Protein AF-A0AB39HMM4-F1 (afdb_monomer_lite)

pLDDT: mean 78.83, std 12.88, range [41.19, 94.31]

Secondary structure (DSSP, 8-state):
--HHHHHHHHHHHHHHHHHHHHHHHHHTT---TT--SHHHHHHHHHHHHHHHHHHHHHHHHHHHHHHHTTS--

Foldseek 3Di:
DVVVLVVVLVVLVVLLVQLVVQLVCLVVVNDDPVQVDSVSSNVSSVCSNVVSVVVNVVSVVVVVVVVVVVVPD

Organism: NCBI:txid3231488

Sequence (73 aa):
MRTIAALLLFIPGIICALGIKLMRDSVFAEYYPIFLNKGIQFVIGLIFFIGGIAFIGGFVVHRDRKRQKKDTK

Radius of gyration: 16.85 Å; chains: 1; bounding box: 31×18×55 Å

Structure (mmCIF, N/CA/C/O backbone):
data_AF-A0AB39HMM4-F1
#
_entry.id   AF-A0AB39HMM4-F1
#
loop_
_atom_site.group_PDB
_atom_site.id
_atom_site.type_symbol
_atom_site.label_atom_id
_atom_site.label_alt_id
_atom_site.label_comp_id
_atom_site.label_asym_id
_atom_site.label_entity_id
_atom_site.label_seq_id
_atom_site.pdbx_PDB_ins_code
_atom_site.Cartn_x
_atom_site.Cartn_y
_atom_site.Cartn_z
_atom_site.occupancy
_atom_site.B_iso_or_equiv
_atom_site.auth_seq_id
_atom_site.auth_comp_id
_atom_site.auth_asym_id
_atom_site.auth_atom_id
_atom_site.pdbx_PDB_model_num
ATOM 1 N N . MET A 1 1 ? -21.557 -7.759 16.908 1.00 55.16 1 MET A N 1
ATOM 2 C CA . MET A 1 1 ? -20.478 -6.829 16.473 1.00 55.16 1 MET A CA 1
ATOM 3 C C . MET A 1 1 ? -19.246 -7.553 15.881 1.00 55.16 1 MET A C 1
ATOM 5 O O . MET A 1 1 ? -18.128 -7.381 16.368 1.00 55.16 1 MET A O 1
ATOM 9 N N . ARG A 1 2 ? -19.400 -8.369 14.825 1.00 62.00 2 ARG A N 1
ATOM 10 C CA . ARG A 1 2 ? -18.255 -8.990 14.108 1.00 62.00 2 ARG A CA 1
ATOM 11 C C . ARG A 1 2 ? -18.160 -8.526 12.643 1.00 62.00 2 ARG A C 1
ATOM 13 O O . ARG A 1 2 ? -17.057 -8.373 12.138 1.00 62.00 2 ARG A O 1
ATOM 20 N N . THR A 1 3 ? -19.291 -8.183 12.028 1.00 58.22 3 THR A N 1
ATOM 21 C CA . THR A 1 3 ? -19.445 -7.747 10.627 1.00 58.22 3 THR A CA 1
ATOM 22 C C . THR A 1 3 ? -18.785 -6.404 10.297 1.00 58.22 3 THR A C 1
ATOM 24 O O . THR A 1 3 ? -18.124 -6.288 9.274 1.00 58.22 3 THR A O 1
ATOM 27 N N . ILE A 1 4 ? -18.854 -5.415 11.194 1.00 70.50 4 ILE A N 1
ATOM 28 C CA . ILE A 1 4 ? -18.236 -4.086 10.984 1.00 70.50 4 ILE A CA 1
ATOM 29 C C . ILE A 1 4 ? -16.706 -4.170 10.869 1.00 70.50 4 ILE A C 1
ATOM 31 O O . ILE A 1 4 ? -16.090 -3.392 10.154 1.00 70.50 4 ILE A O 1
ATOM 35 N N . ALA A 1 5 ? -16.084 -5.140 11.542 1.00 72.50 5 ALA A N 1
ATOM 36 C CA . ALA A 1 5 ? -14.638 -5.335 11.477 1.00 72.50 5 ALA A CA 1
ATOM 37 C C . ALA A 1 5 ? -14.189 -5.831 10.100 1.00 72.50 5 ALA A C 1
ATOM 39 O O . ALA A 1 5 ? -13.172 -5.375 9.596 1.00 72.50 5 ALA A O 1
ATOM 40 N N . ALA A 1 6 ? -14.964 -6.745 9.508 1.00 71.56 6 ALA A N 1
ATOM 41 C CA . ALA A 1 6 ? -14.710 -7.261 8.169 1.00 71.56 6 ALA A CA 1
ATOM 42 C C . ALA A 1 6 ? -14.921 -6.167 7.115 1.00 71.56 6 ALA A C 1
ATOM 44 O O . ALA A 1 6 ? -14.101 -6.024 6.215 1.00 71.56 6 ALA A O 1
ATOM 45 N N . LEU A 1 7 ? -15.958 -5.340 7.284 1.00 75.19 7 LEU A N 1
ATOM 46 C CA . LEU A 1 7 ? -16.209 -4.204 6.399 1.00 75.19 7 LEU A CA 1
ATOM 47 C C . LEU A 1 7 ? -15.098 -3.143 6.489 1.00 75.19 7 LEU A C 1
ATOM 49 O O . LEU A 1 7 ? -14.698 -2.589 5.473 1.00 75.19 7 LEU A O 1
ATOM 53 N N . LEU A 1 8 ? -14.543 -2.901 7.683 1.00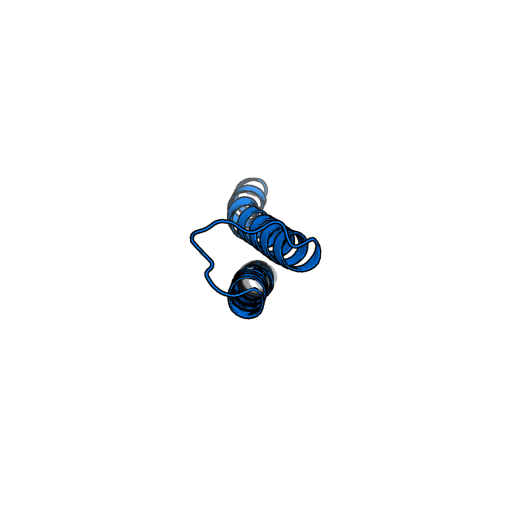 75.94 8 LEU A N 1
ATOM 54 C CA . LEU A 1 8 ? -13.415 -1.979 7.846 1.00 75.94 8 LEU A CA 1
ATOM 55 C C . LEU A 1 8 ? -12.101 -2.543 7.275 1.00 75.94 8 LEU A C 1
ATOM 57 O O . LEU A 1 8 ? -11.270 -1.778 6.800 1.00 75.94 8 LEU A O 1
ATOM 61 N N . LEU A 1 9 ? -11.920 -3.869 7.293 1.00 82.56 9 LEU A N 1
ATOM 62 C CA . LEU A 1 9 ? -10.765 -4.544 6.685 1.00 82.56 9 LEU A CA 1
ATOM 63 C C . LEU A 1 9 ? -10.850 -4.619 5.153 1.00 82.56 9 LEU A C 1
ATOM 65 O O . LEU A 1 9 ? -9.842 -4.844 4.488 1.00 82.56 9 LEU A O 1
ATOM 69 N N . PHE A 1 10 ? -12.041 -4.420 4.591 1.00 86.25 10 PHE A N 1
ATOM 70 C CA . PHE A 1 10 ? -12.279 -4.483 3.154 1.00 86.25 10 PHE A CA 1
ATOM 71 C C . PHE A 1 10 ? -11.542 -3.369 2.397 1.00 86.25 10 PHE A C 1
ATOM 73 O O . PHE A 1 10 ? -10.905 -3.629 1.381 1.00 86.25 10 PHE A O 1
ATOM 80 N N . ILE A 1 11 ? -11.557 -2.146 2.937 1.00 87.94 11 ILE A N 1
ATOM 81 C CA . ILE A 1 11 ? -10.888 -0.973 2.352 1.00 87.94 11 ILE A CA 1
ATOM 82 C C . ILE A 1 11 ? -9.371 -1.195 2.195 1.00 87.94 11 ILE A C 1
ATOM 84 O O . ILE A 1 11 ? -8.878 -1.120 1.069 1.00 87.94 11 ILE A O 1
ATOM 88 N N . PRO A 1 12 ? -8.606 -1.509 3.260 1.00 88.88 12 PRO A N 1
ATOM 89 C CA . PRO A 1 12 ? -7.175 -1.753 3.120 1.00 88.88 12 PRO A CA 1
ATOM 90 C C . PRO A 1 12 ? -6.873 -3.033 2.330 1.00 88.88 12 PRO A C 1
ATOM 92 O O . PRO A 1 12 ? -5.838 -3.098 1.675 1.00 88.88 12 PRO A O 1
ATOM 95 N N . GLY A 1 13 ? -7.784 -4.015 2.314 1.00 89.88 13 GLY A N 1
ATOM 96 C CA . GLY A 1 13 ? -7.682 -5.189 1.445 1.00 89.88 13 GLY A CA 1
ATOM 97 C C . GLY A 1 13 ? -7.696 -4.828 -0.044 1.00 89.88 13 GLY A C 1
ATOM 98 O O . GLY A 1 13 ? -6.846 -5.305 -0.797 1.00 89.88 13 GLY A O 1
ATOM 99 N N . ILE A 1 14 ? -8.596 -3.929 -0.463 1.00 91.81 14 ILE A N 1
ATOM 100 C CA . ILE A 1 14 ? -8.628 -3.407 -1.839 1.00 91.81 14 ILE A CA 1
ATOM 101 C C . ILE A 1 14 ? -7.338 -2.648 -2.155 1.00 91.81 14 ILE A C 1
ATOM 103 O O . ILE A 1 14 ? -6.749 -2.868 -3.210 1.00 91.81 14 ILE A O 1
ATOM 107 N N . ILE A 1 15 ? -6.865 -1.797 -1.240 1.00 91.19 15 ILE A N 1
ATOM 108 C CA . ILE A 1 15 ? -5.612 -1.044 -1.420 1.00 91.19 15 ILE A CA 1
ATOM 109 C C . ILE A 1 15 ? -4.427 -2.003 -1.622 1.00 91.19 15 ILE A C 1
ATOM 111 O O . ILE A 1 15 ? -3.610 -1.798 -2.519 1.00 91.19 15 ILE A O 1
ATOM 115 N N .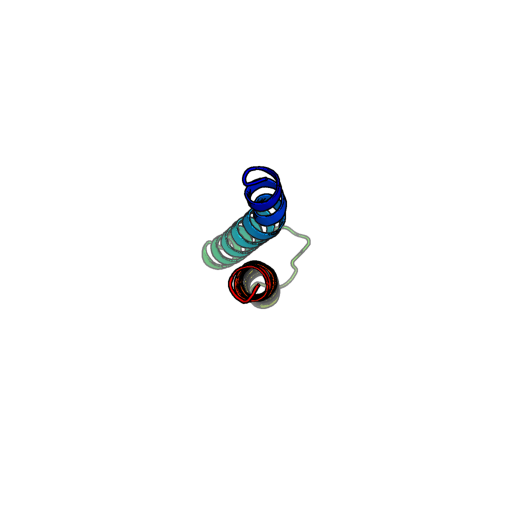 CYS A 1 16 ? -4.380 -3.095 -0.858 1.00 92.25 16 CYS A N 1
ATOM 116 C CA . CYS A 1 16 ? -3.372 -4.142 -1.009 1.00 92.25 16 CYS A CA 1
ATOM 117 C C . CYS A 1 16 ? -3.429 -4.806 -2.395 1.00 92.25 16 CYS A C 1
ATOM 119 O O . CYS A 1 16 ? -2.400 -4.954 -3.055 1.00 92.25 16 CYS A O 1
ATOM 121 N N . ALA A 1 17 ? -4.630 -5.180 -2.849 1.00 92.38 17 ALA A N 1
ATOM 122 C CA . ALA A 1 17 ? -4.838 -5.801 -4.157 1.00 92.38 17 ALA A CA 1
ATOM 123 C C . ALA A 1 17 ? -4.472 -4.855 -5.315 1.00 92.38 17 ALA A C 1
ATOM 125 O O . ALA A 1 17 ? -3.866 -5.288 -6.296 1.00 92.38 17 ALA A O 1
ATOM 126 N N . LEU A 1 18 ? -4.783 -3.561 -5.186 1.00 90.62 18 LEU A N 1
ATOM 127 C CA . LEU A 1 18 ? -4.381 -2.527 -6.142 1.00 90.62 18 LEU A CA 1
ATOM 128 C C . LEU A 1 18 ? -2.858 -2.360 -6.189 1.00 90.62 18 LEU A C 1
ATOM 130 O O . LEU A 1 18 ? -2.300 -2.267 -7.280 1.00 90.62 18 LEU A O 1
ATOM 134 N N . GLY A 1 19 ? -2.185 -2.387 -5.034 1.00 90.19 19 GLY A N 1
ATOM 135 C CA . GLY A 1 19 ? -0.723 -2.370 -4.953 1.00 90.19 19 GLY A CA 1
ATOM 136 C C . GLY A 1 19 ? -0.087 -3.543 -5.703 1.00 90.19 19 GLY A C 1
ATOM 137 O O . GLY A 1 19 ? 0.746 -3.326 -6.582 1.00 90.19 19 GLY A O 1
ATOM 138 N N . ILE A 1 20 ? -0.551 -4.774 -5.443 1.00 90.06 20 ILE A N 1
ATOM 139 C CA . ILE A 1 20 ? -0.077 -5.986 -6.140 1.00 90.06 20 ILE A CA 1
ATOM 140 C C . ILE A 1 20 ? -0.316 -5.882 -7.649 1.00 90.06 20 ILE A C 1
ATOM 142 O O . ILE A 1 20 ? 0.570 -6.218 -8.435 1.00 90.06 20 ILE A O 1
ATOM 146 N N . LYS A 1 21 ? -1.495 -5.401 -8.066 1.00 90.50 21 LYS A N 1
ATOM 147 C CA . LYS A 1 21 ? -1.821 -5.218 -9.484 1.00 90.50 21 LYS A CA 1
ATOM 148 C C . LYS A 1 21 ? -0.843 -4.251 -10.153 1.00 90.50 21 LYS A C 1
ATOM 150 O O . LYS A 1 21 ? -0.280 -4.593 -11.185 1.00 90.50 21 LYS A O 1
ATOM 155 N N . LEU A 1 22 ? -0.557 -3.109 -9.527 1.00 86.25 22 LEU A N 1
ATOM 156 C CA . LEU A 1 22 ? 0.407 -2.135 -10.047 1.00 86.25 22 LEU A CA 1
ATOM 157 C C . LEU A 1 22 ? 1.824 -2.717 -10.169 1.00 86.25 22 LEU A C 1
ATOM 159 O O . LEU A 1 22 ? 2.512 -2.472 -11.163 1.00 86.25 22 LEU A O 1
ATOM 163 N N . MET A 1 23 ? 2.259 -3.498 -9.174 1.00 89.12 23 MET A N 1
ATOM 164 C CA . MET A 1 23 ? 3.573 -4.152 -9.174 1.00 89.12 23 MET A CA 1
ATOM 165 C C . MET A 1 23 ? 3.671 -5.186 -10.293 1.00 89.12 23 MET A C 1
ATOM 167 O O . MET A 1 23 ? 4.656 -5.199 -11.025 1.00 89.12 23 MET A O 1
ATOM 171 N N . ARG A 1 24 ? 2.630 -6.007 -10.463 1.00 88.25 24 ARG A N 1
ATOM 172 C CA . ARG A 1 24 ? 2.520 -6.974 -11.556 1.00 88.25 24 ARG A CA 1
ATOM 173 C C . ARG A 1 24 ? 2.589 -6.270 -12.909 1.00 88.25 24 ARG A C 1
ATOM 175 O O . ARG A 1 24 ? 3.433 -6.617 -13.725 1.00 88.25 24 ARG A O 1
ATOM 182 N N . ASP A 1 25 ? 1.763 -5.251 -13.117 1.00 84.56 25 ASP A N 1
ATOM 183 C CA . ASP A 1 25 ? 1.701 -4.507 -14.381 1.00 84.56 25 ASP A CA 1
ATOM 184 C C . ASP A 1 25 ? 3.071 -3.863 -14.709 1.00 84.56 25 ASP A C 1
ATOM 186 O O . ASP A 1 25 ? 3.509 -3.850 -15.858 1.00 84.56 25 ASP A O 1
ATOM 190 N N . SER A 1 26 ? 3.837 -3.469 -13.679 1.00 83.25 26 SER A N 1
ATOM 191 C CA . SER A 1 26 ? 5.211 -2.962 -13.836 1.00 83.25 26 SER A CA 1
ATOM 192 C C . SER A 1 26 ? 6.209 -4.019 -14.332 1.00 83.25 26 SER A C 1
ATOM 194 O O . SER A 1 26 ? 7.145 -3.673 -15.058 1.00 83.25 26 SER A O 1
ATOM 196 N N . VAL A 1 27 ? 6.021 -5.288 -13.940 1.00 78.81 27 VAL A N 1
ATOM 197 C CA . VAL A 1 27 ? 6.870 -6.440 -14.305 1.00 78.81 27 VAL A CA 1
ATOM 198 C C . VAL A 1 27 ? 6.581 -6.927 -15.727 1.00 78.81 27 VAL A C 1
ATOM 200 O O . VAL A 1 27 ? 7.514 -7.277 -16.444 1.00 78.81 27 VAL A O 1
ATOM 203 N N . PHE A 1 28 ? 5.317 -6.904 -16.165 1.00 81.06 28 PHE A N 1
ATOM 204 C CA . PHE A 1 28 ? 4.908 -7.353 -17.509 1.00 81.06 28 PHE A CA 1
ATOM 205 C C . PHE A 1 28 ? 5.020 -6.282 -18.598 1.00 81.06 28 PHE A C 1
ATOM 207 O O . PHE A 1 28 ? 4.598 -6.494 -19.729 1.00 81.06 28 PHE A O 1
ATOM 214 N N . ALA A 1 29 ? 5.621 -5.141 -18.272 1.00 68.62 29 ALA A N 1
ATOM 215 C CA . ALA A 1 29 ? 5.775 -4.011 -19.173 1.00 68.62 29 ALA A CA 1
ATOM 216 C C . ALA A 1 29 ? 4.462 -3.402 -19.709 1.00 68.62 29 ALA A C 1
ATOM 218 O O . ALA A 1 29 ? 4.465 -2.709 -20.728 1.00 68.62 29 ALA A O 1
ATOM 219 N N . GLU A 1 30 ? 3.356 -3.620 -18.997 1.00 67.00 30 GLU A N 1
ATOM 220 C CA . GLU A 1 30 ? 2.037 -3.094 -19.328 1.00 67.00 30 GLU A CA 1
ATOM 221 C C . GLU A 1 30 ? 1.809 -1.830 -18.490 1.00 67.00 30 GLU A C 1
ATOM 223 O O . GLU A 1 30 ? 1.479 -1.875 -17.303 1.00 67.00 30 GLU A O 1
ATOM 228 N N . TYR A 1 31 ? 2.110 -0.676 -19.088 1.00 64.12 31 TYR A N 1
ATOM 229 C CA . TYR A 1 31 ? 2.171 0.596 -18.369 1.00 64.12 31 TYR A CA 1
ATOM 230 C C . TYR A 1 31 ? 0.985 1.485 -18.703 1.00 64.12 31 TYR A C 1
ATOM 232 O O . TYR A 1 31 ? 0.602 1.651 -19.862 1.00 64.12 31 TYR A O 1
ATOM 240 N N . TYR A 1 32 ? 0.467 2.147 -17.673 1.00 66.00 32 TYR A N 1
ATOM 241 C CA . TYR A 1 32 ? -0.370 3.314 -17.894 1.00 66.00 32 TYR A CA 1
ATOM 242 C C . TYR A 1 32 ? 0.520 4.490 -18.319 1.00 66.00 32 TYR A C 1
ATOM 244 O O . TYR A 1 32 ? 1.555 4.718 -17.689 1.00 66.00 32 TYR A O 1
ATOM 252 N N . PRO A 1 33 ? 0.100 5.310 -19.299 1.00 64.94 33 PRO A N 1
ATOM 253 C CA . PRO A 1 33 ? 0.868 6.473 -19.764 1.00 64.94 33 PRO A CA 1
ATOM 254 C C . PRO A 1 33 ? 1.132 7.521 -18.664 1.00 64.94 33 PRO A C 1
ATOM 256 O O . PRO A 1 33 ? 1.963 8.406 -18.830 1.00 64.94 33 PRO A O 1
ATOM 259 N N . ILE A 1 34 ? 0.441 7.408 -17.527 1.00 65.69 34 ILE A N 1
ATOM 260 C CA . ILE A 1 34 ? 0.571 8.270 -16.348 1.00 65.69 34 ILE A CA 1
ATOM 261 C C . ILE A 1 34 ? 1.855 7.959 -15.553 1.00 65.69 34 ILE A C 1
ATOM 263 O O . ILE A 1 34 ? 2.428 8.856 -14.937 1.00 65.69 34 ILE A O 1
ATOM 267 N N . PHE A 1 35 ? 2.344 6.713 -15.573 1.00 65.56 35 PHE A N 1
ATOM 268 C CA . PHE A 1 35 ? 3.553 6.311 -14.850 1.00 65.56 35 PHE A CA 1
ATOM 269 C C . PHE A 1 35 ? 4.748 6.273 -15.807 1.00 65.56 35 PHE A C 1
ATOM 271 O O . PHE A 1 35 ? 5.187 5.219 -16.253 1.00 65.56 35 PHE A O 1
ATOM 278 N N . LEU A 1 36 ? 5.286 7.457 -16.103 1.00 63.94 36 LEU A N 1
ATOM 279 C CA . LEU A 1 36 ? 6.411 7.732 -17.015 1.00 63.94 36 LEU A CA 1
ATOM 280 C C . LEU A 1 36 ? 7.663 6.838 -16.838 1.00 63.94 36 LEU A C 1
ATOM 282 O O . LEU A 1 36 ? 8.529 6.827 -17.711 1.00 63.94 36 LEU A O 1
ATOM 286 N N . ASN A 1 37 ? 7.808 6.118 -15.718 1.00 72.44 37 ASN A N 1
ATOM 287 C CA . ASN A 1 37 ? 8.987 5.310 -15.409 1.00 72.44 37 ASN A CA 1
ATOM 288 C C . ASN A 1 37 ? 8.623 3.986 -14.707 1.00 72.44 37 ASN A C 1
ATOM 290 O O . ASN A 1 37 ? 7.910 3.976 -13.699 1.00 72.44 37 ASN A O 1
ATOM 294 N N . LYS A 1 38 ? 9.193 2.876 -15.199 1.00 71.62 38 LYS A N 1
ATOM 295 C CA . LYS A 1 38 ? 8.960 1.496 -14.727 1.00 71.62 38 LYS A CA 1
ATOM 296 C C . LYS A 1 38 ? 9.224 1.330 -13.228 1.00 71.62 38 LYS A C 1
ATOM 298 O O . LYS A 1 38 ? 8.472 0.656 -12.530 1.00 71.62 38 LYS A O 1
ATOM 303 N N . GLY A 1 39 ? 10.280 1.977 -12.730 1.00 78.75 39 GLY A N 1
ATOM 304 C CA . GLY A 1 39 ? 10.638 1.926 -11.312 1.00 78.75 39 GLY A CA 1
ATOM 305 C C . GLY A 1 39 ? 9.628 2.652 -10.423 1.00 78.75 39 GLY A C 1
ATOM 306 O O . GLY A 1 39 ? 9.318 2.183 -9.332 1.00 78.75 39 GLY A O 1
ATOM 307 N N . ILE A 1 40 ? 9.059 3.760 -10.906 1.00 83.38 40 ILE A N 1
ATOM 308 C CA . ILE A 1 40 ? 8.106 4.573 -10.139 1.00 83.38 40 ILE A CA 1
ATOM 309 C C . ILE A 1 40 ? 6.784 3.820 -9.963 1.00 83.38 40 ILE A C 1
ATOM 311 O O . ILE A 1 40 ? 6.261 3.778 -8.850 1.00 83.38 40 ILE A O 1
ATOM 315 N N . GLN A 1 41 ? 6.273 3.170 -11.016 1.00 83.12 41 GLN A N 1
ATOM 316 C CA . GLN A 1 41 ? 5.048 2.363 -10.922 1.00 83.12 41 GLN A CA 1
ATOM 317 C C . GLN A 1 41 ? 5.203 1.215 -9.910 1.00 83.12 41 GLN A C 1
ATOM 319 O O . GLN A 1 41 ? 4.306 0.983 -9.095 1.00 83.12 41 GLN A O 1
ATOM 324 N N . PHE A 1 42 ? 6.369 0.559 -9.894 1.00 86.81 42 PHE A N 1
ATOM 325 C CA . PHE A 1 42 ? 6.669 -0.501 -8.933 1.00 86.81 42 PHE A CA 1
ATOM 326 C C . PHE A 1 42 ? 6.744 0.024 -7.494 1.00 86.81 42 PHE A C 1
ATOM 328 O O . PHE A 1 42 ? 6.137 -0.564 -6.601 1.00 86.81 42 PHE A O 1
ATOM 335 N N . VAL A 1 43 ? 7.441 1.142 -7.258 1.00 90.62 43 VAL A N 1
ATOM 336 C CA . VAL A 1 43 ? 7.574 1.741 -5.917 1.00 90.62 43 VAL A CA 1
ATOM 337 C C . VAL A 1 43 ? 6.224 2.219 -5.383 1.00 90.62 43 VAL A C 1
ATOM 339 O O . VAL A 1 43 ? 5.918 2.007 -4.214 1.00 90.62 43 VAL A O 1
ATOM 342 N N . ILE A 1 44 ? 5.376 2.808 -6.227 1.00 89.44 44 ILE A N 1
ATOM 343 C CA . ILE A 1 44 ? 4.024 3.217 -5.827 1.00 89.44 44 ILE A CA 1
ATOM 344 C C . ILE A 1 44 ? 3.171 1.992 -5.480 1.00 89.44 44 ILE A C 1
ATOM 346 O O . ILE A 1 44 ? 2.498 1.983 -4.447 1.00 89.44 44 ILE A O 1
ATOM 350 N N . GLY A 1 45 ? 3.246 0.930 -6.288 1.00 89.81 45 GLY A N 1
ATOM 351 C CA . GLY A 1 45 ? 2.6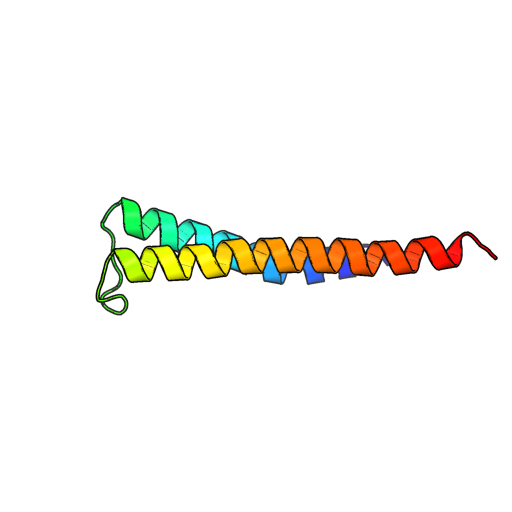06 -0.347 -5.973 1.00 89.81 45 GLY A CA 1
ATOM 352 C C . GLY A 1 45 ? 3.097 -0.945 -4.647 1.00 89.81 45 GLY A C 1
ATOM 353 O O . GLY A 1 45 ? 2.282 -1.374 -3.830 1.00 89.81 45 GLY A O 1
ATOM 354 N N . LEU A 1 46 ? 4.409 -0.884 -4.386 1.00 92.56 46 LEU A N 1
ATOM 355 C CA . LEU A 1 46 ? 5.038 -1.323 -3.135 1.00 92.56 46 LEU A CA 1
ATOM 356 C C . LEU A 1 46 ? 4.514 -0.529 -1.931 1.00 92.56 46 LEU A C 1
ATOM 358 O O . LEU A 1 46 ? 4.177 -1.123 -0.910 1.00 92.56 46 LEU A O 1
ATOM 362 N N . ILE A 1 47 ? 4.410 0.797 -2.046 1.00 93.62 47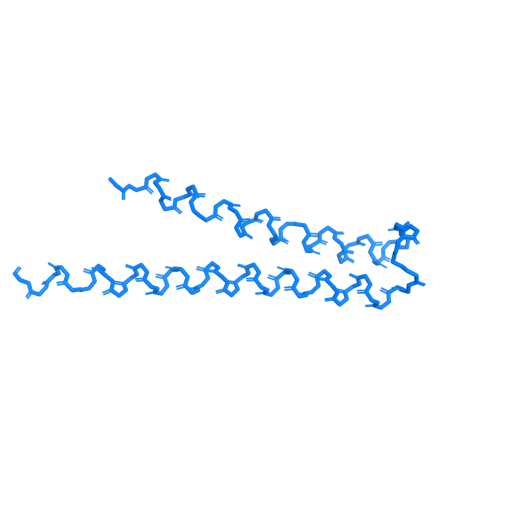 ILE A N 1
ATOM 363 C CA . ILE A 1 47 ? 3.891 1.660 -0.977 1.00 93.62 47 ILE A CA 1
ATOM 364 C C . ILE A 1 47 ? 2.430 1.322 -0.680 1.00 93.62 47 ILE A C 1
ATOM 366 O O . ILE A 1 47 ? 2.068 1.196 0.488 1.00 93.62 47 ILE A O 1
ATOM 370 N N . PHE A 1 48 ? 1.595 1.124 -1.704 1.00 92.06 48 PHE A N 1
ATOM 371 C CA . PHE A 1 48 ? 0.205 0.717 -1.492 1.00 92.06 48 PH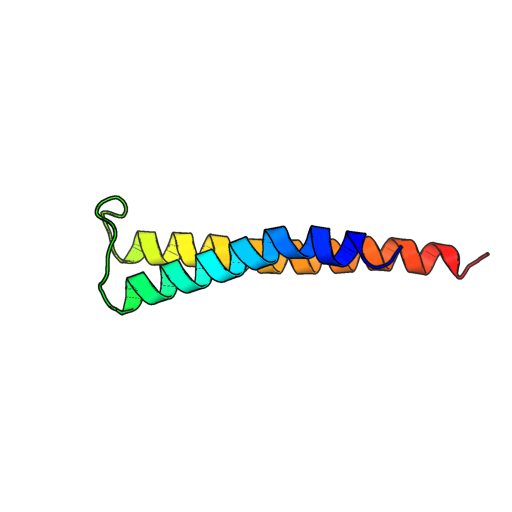E A CA 1
ATOM 372 C C . PHE A 1 48 ? 0.091 -0.669 -0.860 1.00 92.06 48 PHE A C 1
ATOM 374 O O . PHE A 1 48 ? -0.739 -0.870 0.026 1.00 92.06 48 PHE A O 1
ATOM 381 N N . PHE A 1 49 ? 0.946 -1.609 -1.257 1.00 93.56 49 PHE A N 1
ATOM 382 C CA . PHE A 1 49 ? 0.976 -2.943 -0.674 1.00 93.56 49 PHE A CA 1
ATOM 383 C C . PHE A 1 49 ? 1.406 -2.919 0.802 1.00 93.56 49 PHE A C 1
ATOM 385 O O . PHE A 1 49 ? 0.678 -3.406 1.667 1.00 93.56 49 PHE A O 1
ATOM 392 N N . ILE A 1 50 ? 2.544 -2.293 1.113 1.00 94.31 50 ILE A N 1
ATOM 393 C CA . ILE A 1 50 ? 3.055 -2.175 2.487 1.00 94.31 50 ILE A CA 1
ATOM 394 C C . ILE A 1 50 ? 2.089 -1.358 3.347 1.00 94.31 50 ILE A C 1
ATOM 396 O O . ILE A 1 50 ? 1.786 -1.755 4.469 1.00 94.31 50 ILE A O 1
ATOM 400 N N . GLY A 1 51 ? 1.563 -0.251 2.821 1.00 92.81 51 GLY A N 1
ATOM 401 C CA . GLY A 1 51 ? 0.570 0.577 3.499 1.00 92.81 51 GLY A CA 1
ATOM 402 C C . GLY A 1 51 ? -0.714 -0.192 3.808 1.00 92.81 51 GLY A C 1
ATOM 403 O O . GLY A 1 51 ? -1.214 -0.114 4.928 1.00 92.81 51 GLY A O 1
ATOM 404 N N . GLY A 1 52 ? -1.208 -0.996 2.861 1.00 89.94 52 GLY A N 1
ATOM 405 C CA . GLY A 1 52 ? -2.361 -1.877 3.057 1.00 89.94 52 GLY A CA 1
ATOM 406 C C . GLY A 1 52 ? -2.134 -2.896 4.177 1.00 89.94 52 GLY A C 1
ATOM 407 O O . GLY A 1 52 ? -2.956 -3.000 5.090 1.00 89.94 52 GLY A O 1
ATOM 408 N N . ILE A 1 53 ? -0.989 -3.588 4.171 1.00 89.12 53 ILE A N 1
ATOM 409 C CA . ILE A 1 53 ? -0.625 -4.556 5.222 1.00 89.12 53 ILE A CA 1
ATOM 410 C C . ILE A 1 53 ? -0.452 -3.867 6.577 1.00 89.12 53 ILE A C 1
ATOM 412 O O . ILE A 1 53 ? -0.993 -4.341 7.577 1.00 89.12 53 ILE A O 1
ATOM 416 N N . ALA A 1 54 ? 0.272 -2.748 6.627 1.00 90.50 54 ALA A N 1
ATOM 417 C CA . ALA A 1 54 ? 0.504 -1.995 7.854 1.00 90.50 54 ALA A CA 1
ATOM 418 C C . ALA A 1 54 ? -0.815 -1.500 8.462 1.00 90.50 54 ALA A C 1
ATOM 420 O O . ALA A 1 54 ? -0.999 -1.564 9.678 1.00 90.50 54 ALA A O 1
ATOM 421 N N . PHE A 1 55 ? -1.766 -1.078 7.626 1.00 90.06 55 PHE A N 1
ATOM 422 C CA . PHE A 1 55 ? -3.091 -0.667 8.074 1.00 90.06 55 PHE A CA 1
ATOM 423 C C . PHE A 1 55 ? -3.902 -1.846 8.630 1.00 90.06 55 PHE A C 1
ATOM 425 O O . PHE A 1 55 ? -4.502 -1.726 9.700 1.00 90.06 55 PHE A O 1
ATOM 432 N N . ILE A 1 56 ? -3.883 -3.005 7.957 1.00 88.00 56 ILE A N 1
ATOM 433 C CA . ILE A 1 56 ? -4.534 -4.230 8.452 1.00 88.00 56 ILE A CA 1
ATOM 434 C C . ILE A 1 56 ? -3.926 -4.650 9.796 1.00 88.00 56 ILE A C 1
ATOM 436 O O . ILE A 1 56 ? -4.661 -4.848 10.765 1.00 88.00 56 ILE A O 1
ATOM 440 N N . GLY A 1 57 ? -2.597 -4.738 9.884 1.00 85.81 57 GLY A N 1
ATOM 441 C CA . GLY A 1 57 ? -1.883 -5.111 11.106 1.00 85.81 57 GLY A CA 1
ATOM 442 C C . GLY A 1 57 ? -2.134 -4.130 12.253 1.00 85.81 57 GLY A C 1
ATOM 443 O O . GLY A 1 57 ? -2.475 -4.544 13.361 1.00 85.81 57 GLY A O 1
ATOM 444 N N . GLY A 1 58 ? -2.068 -2.825 11.978 1.00 87.25 58 GLY A N 1
ATOM 445 C CA . GLY A 1 58 ? -2.372 -1.777 12.952 1.00 87.25 58 GLY A CA 1
ATOM 446 C C . GLY A 1 58 ? -3.813 -1.843 13.462 1.00 87.25 58 GLY A C 1
ATOM 447 O O . GLY A 1 58 ? -4.052 -1.714 14.666 1.00 87.25 58 GLY A O 1
ATOM 448 N N . PHE A 1 59 ? -4.779 -2.119 12.581 1.00 84.50 59 PHE A N 1
ATOM 449 C CA . PHE A 1 59 ? -6.173 -2.307 12.975 1.00 84.50 59 PHE A CA 1
ATOM 450 C C . PHE A 1 59 ? -6.374 -3.555 13.842 1.00 84.50 59 PHE A C 1
ATOM 452 O O . PHE A 1 59 ? -7.097 -3.492 14.840 1.00 84.50 59 PHE A O 1
ATOM 459 N N . VAL A 1 60 ? -5.721 -4.673 13.505 1.00 84.00 60 VAL A N 1
ATOM 460 C CA . VAL A 1 60 ? -5.766 -5.905 14.307 1.00 84.00 60 VAL A CA 1
ATOM 461 C C . VAL A 1 60 ? -5.216 -5.648 15.711 1.00 84.00 60 VAL A C 1
ATOM 463 O O . VAL A 1 60 ? -5.909 -5.938 16.684 1.00 84.00 60 VAL A O 1
ATOM 466 N N . VAL A 1 61 ? -4.048 -5.010 15.831 1.00 84.56 61 VAL A N 1
ATOM 467 C CA . VAL A 1 61 ? -3.437 -4.666 17.129 1.00 84.56 61 VAL A CA 1
ATOM 468 C C . VAL A 1 61 ? -4.324 -3.714 17.939 1.00 84.56 61 VAL A C 1
ATOM 470 O O . VAL A 1 61 ? -4.549 -3.921 19.134 1.00 84.56 61 VAL A O 1
ATOM 473 N N . HIS A 1 62 ? -4.881 -2.677 17.305 1.00 82.12 62 HIS A N 1
ATOM 474 C CA . HIS A 1 62 ? -5.786 -1.742 17.979 1.00 82.12 62 HIS A CA 1
ATOM 475 C C . HIS A 1 62 ? -7.066 -2.433 18.470 1.00 82.12 62 HIS A C 1
ATOM 477 O O . HIS A 1 62 ? -7.558 -2.145 19.566 1.00 82.12 62 HIS A O 1
ATOM 483 N N . ARG A 1 63 ? -7.616 -3.351 17.668 1.00 76.50 63 ARG A N 1
ATOM 484 C CA . ARG A 1 63 ? -8.802 -4.136 18.017 1.00 76.50 63 ARG A CA 1
ATOM 485 C C . ARG A 1 63 ? -8.519 -5.090 19.175 1.00 76.50 63 ARG A C 1
ATOM 487 O O . ARG A 1 63 ? -9.370 -5.216 20.058 1.00 76.50 63 ARG A O 1
ATOM 494 N N . ASP A 1 64 ? -7.358 -5.733 19.176 1.00 77.75 64 ASP A N 1
ATOM 495 C CA . ASP A 1 64 ? -6.987 -6.722 20.185 1.00 77.75 64 ASP A CA 1
ATOM 496 C C . ASP A 1 64 ? -6.772 -6.078 21.564 1.00 77.75 64 ASP A C 1
ATOM 498 O O . ASP A 1 64 ? -7.370 -6.505 22.555 1.00 77.75 64 ASP A O 1
ATOM 502 N N . ARG A 1 65 ? -6.103 -4.913 21.615 1.00 74.56 65 ARG A N 1
ATOM 503 C CA . ARG A 1 65 ? -5.964 -4.120 22.857 1.00 74.56 65 ARG A CA 1
ATOM 504 C C . ARG A 1 65 ? -7.304 -3.757 23.507 1.00 74.56 65 ARG A C 1
ATOM 506 O O . ARG A 1 65 ? -7.380 -3.641 24.729 1.00 74.56 65 ARG A O 1
ATOM 513 N N . LYS A 1 66 ? -8.377 -3.563 22.726 1.00 63.41 66 LYS A N 1
ATOM 514 C CA . LYS A 1 66 ? -9.716 -3.276 23.281 1.00 63.41 66 LYS A CA 1
ATOM 515 C C . LYS A 1 66 ? -10.442 -4.517 23.797 1.00 63.41 66 LYS A C 1
ATOM 517 O O . LYS A 1 66 ? -11.327 -4.367 24.637 1.00 63.41 66 LYS A O 1
ATOM 522 N N . ARG A 1 67 ? -10.108 -5.717 23.310 1.00 60.31 67 ARG A N 1
ATOM 523 C CA . ARG A 1 67 ? -10.673 -6.978 23.817 1.00 60.31 67 ARG A CA 1
ATOM 524 C C . ARG A 1 67 ? -10.036 -7.386 25.141 1.00 60.31 67 ARG A C 1
ATOM 526 O O . ARG A 1 67 ? -10.773 -7.739 26.050 1.00 60.31 67 ARG A O 1
ATOM 533 N N . GLN A 1 68 ? -8.724 -7.208 25.286 1.00 59.12 68 GLN A N 1
ATOM 534 C CA . GLN A 1 68 ? -8.002 -7.533 26.522 1.00 59.12 68 GLN A CA 1
ATOM 535 C C . GLN A 1 68 ? -8.510 -6.748 27.748 1.00 59.12 68 GLN A C 1
ATOM 537 O O . GLN A 1 68 ? -8.617 -7.298 28.835 1.00 59.12 68 GLN A O 1
ATOM 542 N N . LYS A 1 69 ? -8.923 -5.481 27.578 1.00 55.03 69 LYS A N 1
ATOM 543 C CA . LYS A 1 69 ? -9.499 -4.669 28.672 1.00 55.03 69 LYS A CA 1
ATOM 544 C C . LYS A 1 69 ? -10.879 -5.125 29.167 1.00 55.03 69 LYS A C 1
ATOM 546 O O . LYS A 1 69 ? -11.310 -4.645 30.211 1.00 55.03 69 LYS A O 1
ATOM 551 N N . LYS A 1 70 ? -11.600 -5.972 28.424 1.00 55.47 70 LYS A N 1
ATOM 552 C CA . LYS A 1 70 ? -12.927 -6.465 28.832 1.00 55.47 70 LYS A CA 1
ATOM 553 C C . LYS A 1 70 ? -12.879 -7.755 29.653 1.00 55.47 70 LYS A C 1
ATOM 555 O O . LYS A 1 70 ? -13.869 -8.033 30.308 1.00 55.47 70 LYS A O 1
ATOM 560 N N . ASP A 1 71 ? -11.757 -8.474 29.642 1.00 54.50 71 ASP A N 1
ATOM 561 C CA . ASP A 1 71 ? -11.570 -9.733 30.385 1.00 54.50 71 ASP A CA 1
ATOM 562 C C . ASP A 1 71 ? -11.053 -9.526 31.821 1.00 54.50 71 ASP A C 1
ATOM 564 O O . ASP A 1 71 ? -10.972 -10.473 32.593 1.00 54.50 71 ASP A O 1
ATOM 568 N N . THR A 1 72 ? -10.689 -8.295 32.202 1.00 53.28 72 THR A N 1
ATOM 569 C CA . THR A 1 72 ? -10.196 -7.957 33.556 1.00 53.28 72 THR A CA 1
ATOM 570 C C . THR A 1 72 ? -11.250 -7.225 34.400 1.00 53.28 72 THR A C 1
ATOM 572 O O . THR A 1 72 ? -10.911 -6.366 35.212 1.00 53.28 72 THR A O 1
ATOM 575 N N . LYS A 1 73 ? -12.540 -7.505 34.193 1.00 41.19 73 LYS A N 1
ATOM 576 C CA . LYS A 1 73 ? -13.613 -7.039 35.080 1.00 41.19 73 LYS A CA 1
ATOM 577 C C . LYS A 1 73 ? -14.551 -8.168 35.448 1.00 41.19 73 LYS A C 1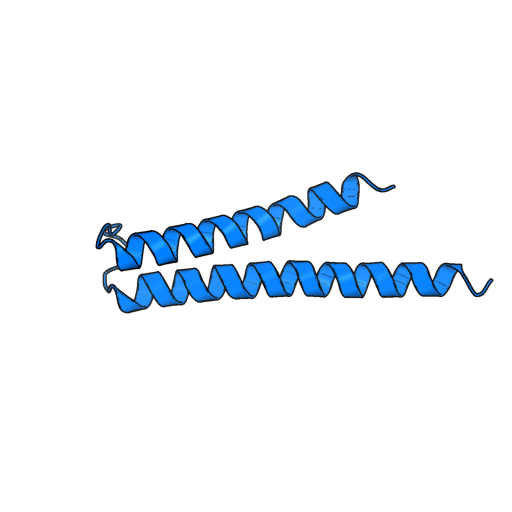
ATOM 579 O O . LYS A 1 73 ? -14.923 -8.917 34.522 1.00 41.19 73 LYS A O 1
#

InterPro domains:
  IPR020138 Uncharacterised protein family YqzF [PF11118] (2-69)